Protein AF-A0A662WUA3-F1 (afdb_monomer_lite)

Secondary structure (DSSP, 8-state):
-HHHHHHTTHHHHHHHHHHHHHHHHHHHHHHHHHHSPSSHHHHHHHHHHHHHHHHHHHHHHHHTS-TTT--HHHHHHHHHHHHHHHHHHHHHHHS-TT------

Foldseek 3Di:
DPPVVCVVCVLLVLLVVLLVVLVVVLVVLVVVLVPDDDDPLSVLLVVLSVQLVVLSVVLVVLSPDDPVPHDSVVNNVSSVVSVVSVVVNVVCVVVPVDDPPPDD

Structure (mmCIF, N/CA/C/O backbone):
data_AF-A0A662WUA3-F1
#
_entry.id   AF-A0A662WUA3-F1
#
loop_
_atom_site.group_PDB
_atom_site.id
_atom_site.type_symbol
_atom_site.label_atom_id
_atom_site.label_alt_id
_atom_site.label_comp_id
_atom_site.label_asym_id
_atom_site.label_entity_id
_atom_site.label_seq_id
_atom_site.pdbx_PDB_ins_code
_atom_site.Cartn_x
_atom_site.Cartn_y
_atom_site.Cartn_z
_atom_site.occupancy
_atom_site.B_iso_or_equiv
_atom_site.auth_seq_id
_atom_site.auth_comp_id
_atom_site.auth_asym_id
_atom_site.auth_atom_id
_atom_site.pdbx_PDB_model_num
ATOM 1 N N . HIS A 1 1 ? 20.377 -15.242 -25.395 1.00 46.25 1 HIS A N 1
ATOM 2 C CA . HIS A 1 1 ? 19.816 -13.898 -25.131 1.00 46.25 1 HIS A CA 1
ATOM 3 C C . HIS A 1 1 ? 18.502 -13.891 -24.327 1.00 46.25 1 HIS A C 1
ATOM 5 O O . HIS A 1 1 ? 17.973 -12.812 -24.117 1.00 46.25 1 HIS A O 1
ATOM 11 N N . GLY A 1 2 ? 17.987 -15.027 -23.822 1.00 55.00 2 GLY A N 1
ATOM 12 C CA . GLY A 1 2 ? 16.720 -15.053 -23.061 1.00 55.00 2 GLY A CA 1
ATOM 13 C C . GLY A 1 2 ? 16.825 -14.714 -21.565 1.00 55.00 2 GLY A C 1
ATOM 14 O O . GLY A 1 2 ? 15.891 -14.149 -21.014 1.00 55.00 2 GLY A O 1
ATOM 15 N N . GLU A 1 3 ? 17.956 -15.002 -20.911 1.00 52.69 3 GLU A N 1
ATOM 16 C CA . GLU A 1 3 ? 18.082 -14.838 -19.448 1.00 52.69 3 GLU A CA 1
ATOM 17 C C . GLU A 1 3 ? 18.194 -13.376 -18.987 1.00 52.69 3 GLU A C 1
ATOM 19 O O . GLU A 1 3 ? 17.603 -13.017 -17.973 1.00 52.69 3 GLU A O 1
ATOM 24 N N . SER A 1 4 ? 18.875 -12.511 -19.752 1.00 56.91 4 SER A N 1
ATOM 25 C CA . SER A 1 4 ? 18.990 -11.078 -19.417 1.00 56.91 4 SER A CA 1
ATOM 26 C C . SER A 1 4 ? 17.617 -10.402 -19.413 1.00 56.91 4 SER A C 1
ATOM 28 O O . SER A 1 4 ? 17.241 -9.775 -18.431 1.00 56.91 4 SER A O 1
ATOM 30 N N . SER A 1 5 ? 16.812 -10.640 -20.456 1.00 62.56 5 SER A N 1
ATOM 31 C CA . SER A 1 5 ? 15.501 -10.002 -20.624 1.00 62.56 5 SER A CA 1
ATOM 32 C C . SER A 1 5 ? 14.477 -10.400 -19.557 1.00 62.56 5 SER A C 1
ATOM 34 O O . SER A 1 5 ? 13.551 -9.633 -19.310 1.00 62.56 5 SER A O 1
ATOM 36 N N . TRP A 1 6 ? 14.603 -11.588 -18.955 1.00 60.56 6 TRP A N 1
ATOM 37 C CA . TRP A 1 6 ? 13.696 -12.041 -17.896 1.00 60.56 6 TRP A CA 1
ATOM 38 C C . TRP A 1 6 ? 14.038 -11.396 -16.545 1.00 60.56 6 TRP A C 1
ATOM 40 O O . TRP A 1 6 ? 13.146 -10.910 -15.849 1.00 60.56 6 TRP A O 1
ATOM 50 N N . ILE A 1 7 ? 15.333 -11.300 -16.214 1.00 62.25 7 ILE A N 1
ATOM 51 C CA . ILE A 1 7 ? 15.815 -10.572 -15.025 1.00 62.25 7 ILE A CA 1
ATOM 52 C C . ILE A 1 7 ? 15.476 -9.076 -15.135 1.00 62.25 7 ILE A C 1
ATOM 54 O O . ILE A 1 7 ? 15.128 -8.436 -14.136 1.00 62.25 7 ILE A O 1
ATOM 58 N N . ASP A 1 8 ? 15.508 -8.535 -16.356 1.00 71.12 8 ASP A N 1
ATOM 59 C CA . ASP A 1 8 ? 15.207 -7.132 -16.633 1.00 71.12 8 ASP A CA 1
ATOM 60 C C . ASP A 1 8 ? 13.745 -6.757 -16.356 1.00 71.12 8 ASP A C 1
ATOM 62 O O . ASP A 1 8 ? 13.491 -5.587 -16.112 1.00 71.12 8 ASP A O 1
ATOM 66 N N . VAL A 1 9 ? 12.794 -7.702 -16.303 1.00 81.44 9 VAL A N 1
ATOM 67 C CA . VAL A 1 9 ? 11.363 -7.410 -16.043 1.00 81.44 9 VAL A CA 1
ATOM 68 C C . VAL A 1 9 ? 10.828 -7.985 -14.733 1.00 81.44 9 VAL A C 1
ATOM 70 O O . VAL A 1 9 ? 9.710 -7.666 -14.336 1.00 81.44 9 VAL A O 1
ATOM 73 N N . GLN A 1 10 ? 11.612 -8.791 -14.012 1.00 88.75 10 GLN A N 1
ATOM 74 C CA . GLN A 1 10 ? 11.170 -9.430 -12.766 1.00 88.75 10 GLN A CA 1
ATOM 75 C C . GLN A 1 10 ? 10.665 -8.418 -11.722 1.00 88.75 10 GLN A C 1
ATOM 77 O O . GLN A 1 10 ? 9.715 -8.699 -10.993 1.00 88.75 10 GLN A O 1
ATOM 82 N N . PHE A 1 11 ? 11.253 -7.219 -11.684 1.00 91.56 11 PHE A N 1
ATOM 83 C CA . PHE A 1 11 ? 10.840 -6.161 -10.763 1.00 91.56 11 PHE A CA 1
ATOM 84 C C . PHE A 1 11 ? 9.390 -5.698 -10.993 1.00 91.56 11 PHE A C 1
ATOM 86 O O . PHE A 1 11 ? 8.717 -5.330 -10.033 1.00 91.56 11 PHE A O 1
ATOM 93 N N . LEU A 1 12 ? 8.893 -5.758 -12.236 1.00 94.62 12 LEU A N 1
ATOM 94 C CA . LEU A 1 12 ? 7.501 -5.439 -12.562 1.00 94.62 12 LEU A CA 1
ATOM 95 C C . LEU A 1 12 ? 6.545 -6.507 -12.054 1.00 94.62 12 LEU A C 1
ATOM 97 O O . LEU A 1 12 ? 5.466 -6.174 -11.569 1.00 94.62 12 LEU A O 1
ATOM 101 N N . ASN A 1 13 ? 6.946 -7.778 -12.115 1.00 94.88 13 ASN A N 1
ATOM 102 C CA . ASN A 1 13 ? 6.152 -8.853 -11.534 1.00 94.88 13 ASN A CA 1
ATOM 103 C C . ASN A 1 13 ? 6.027 -8.671 -10.014 1.00 94.88 13 ASN A C 1
ATOM 105 O O . ASN A 1 13 ? 4.920 -8.695 -9.490 1.00 94.88 13 ASN A O 1
ATOM 109 N N . THR A 1 14 ? 7.133 -8.380 -9.321 1.00 96.56 14 THR A N 1
ATOM 110 C CA . THR A 1 14 ? 7.107 -8.109 -7.873 1.00 96.56 14 THR A CA 1
ATOM 111 C C . THR A 1 14 ? 6.258 -6.883 -7.526 1.00 96.56 14 THR A C 1
ATOM 113 O O . THR A 1 14 ? 5.469 -6.934 -6.585 1.00 96.56 14 THR A O 1
ATOM 116 N N . ALA A 1 15 ? 6.367 -5.793 -8.293 1.00 97.50 15 ALA A N 1
ATOM 117 C CA . ALA A 1 15 ? 5.518 -4.616 -8.103 1.00 97.50 15 ALA A CA 1
ATOM 118 C C . ALA A 1 15 ? 4.029 -4.951 -8.302 1.00 97.50 15 ALA A C 1
ATOM 120 O O . ALA A 1 15 ? 3.186 -4.539 -7.508 1.00 97.50 15 ALA A O 1
ATOM 121 N N . THR A 1 16 ? 3.709 -5.753 -9.321 1.00 97.56 16 THR A N 1
ATOM 122 C CA . THR A 1 16 ? 2.338 -6.189 -9.621 1.00 97.56 16 THR A CA 1
ATOM 123 C C . THR A 1 16 ? 1.763 -7.058 -8.504 1.00 97.56 16 THR A C 1
ATOM 125 O O . THR A 1 16 ? 0.641 -6.824 -8.060 1.00 97.56 16 THR A O 1
ATOM 128 N N . GLU A 1 17 ? 2.527 -8.031 -8.006 1.00 98.31 17 GLU A N 1
ATOM 129 C CA . GLU A 1 17 ? 2.135 -8.874 -6.870 1.00 98.31 17 GLU A CA 1
ATOM 130 C C . GLU A 1 17 ? 1.875 -8.028 -5.617 1.00 98.31 17 GLU A C 1
ATOM 132 O O . GLU A 1 17 ? 0.840 -8.184 -4.966 1.00 98.31 17 GLU A O 1
ATOM 137 N N . GLN A 1 18 ? 2.759 -7.068 -5.329 1.00 98.56 18 GLN A N 1
ATOM 138 C CA . GLN A 1 18 ? 2.583 -6.143 -4.213 1.00 98.56 18 GLN A CA 1
ATOM 139 C C . GLN A 1 18 ? 1.299 -5.316 -4.356 1.00 98.56 18 GLN A C 1
ATOM 141 O O . GLN A 1 18 ? 0.541 -5.189 -3.393 1.00 98.56 18 GLN A O 1
ATOM 146 N N . LEU A 1 19 ? 1.024 -4.780 -5.550 1.00 98.69 19 LEU A N 1
ATOM 147 C CA . LEU A 1 19 ? -0.204 -4.037 -5.829 1.00 98.69 19 LEU A CA 1
ATOM 148 C C . LEU A 1 19 ? -1.446 -4.911 -5.626 1.00 98.69 19 LEU A C 1
ATOM 150 O O . LEU A 1 19 ? -2.392 -4.465 -4.980 1.00 98.69 19 LEU A O 1
ATOM 154 N N . ILE A 1 20 ? -1.447 -6.156 -6.111 1.00 98.62 20 ILE A N 1
ATOM 155 C CA . ILE A 1 20 ? -2.570 -7.091 -5.934 1.00 98.62 20 ILE A CA 1
ATOM 156 C C . ILE A 1 20 ? -2.883 -7.298 -4.449 1.00 98.62 20 ILE A C 1
ATOM 158 O O . ILE A 1 20 ? -4.049 -7.202 -4.050 1.00 98.62 20 ILE A O 1
ATOM 162 N N . GLU A 1 21 ? -1.865 -7.536 -3.621 1.00 98.50 21 GLU A N 1
ATOM 163 C CA . GLU A 1 21 ? -2.061 -7.707 -2.180 1.00 98.50 21 GLU A CA 1
ATOM 164 C C . GLU A 1 21 ? -2.566 -6.418 -1.516 1.00 98.50 21 GLU A C 1
ATOM 166 O O . GLU A 1 21 ? -3.532 -6.460 -0.749 1.00 98.50 21 GLU A O 1
ATOM 171 N N . CYS A 1 22 ? -2.017 -5.252 -1.878 1.00 98.56 22 CYS A N 1
ATOM 172 C CA . CYS A 1 22 ? -2.519 -3.964 -1.392 1.00 98.56 22 CYS A CA 1
ATOM 173 C C . CYS A 1 22 ? -3.992 -3.746 -1.747 1.00 98.56 22 CYS A C 1
ATOM 175 O O . CYS A 1 22 ? -4.775 -3.370 -0.879 1.00 98.56 22 CYS A O 1
ATOM 177 N N . ARG A 1 23 ? -4.406 -4.020 -2.992 1.00 98.56 23 ARG A N 1
ATOM 178 C CA . ARG A 1 23 ? -5.807 -3.877 -3.428 1.00 98.56 23 ARG A CA 1
ATOM 179 C C . ARG A 1 23 ? -6.733 -4.835 -2.690 1.00 98.56 23 ARG A C 1
ATOM 181 O O . ARG A 1 23 ? -7.839 -4.447 -2.311 1.00 98.56 23 ARG A O 1
ATOM 188 N N . ARG A 1 24 ? -6.290 -6.075 -2.461 1.00 98.44 24 ARG A N 1
ATOM 189 C CA . ARG A 1 24 ? -7.051 -7.062 -1.689 1.00 98.44 24 ARG A CA 1
ATOM 190 C C . ARG A 1 24 ? -7.279 -6.568 -0.264 1.00 98.44 24 ARG A C 1
ATOM 192 O O . ARG A 1 24 ? -8.418 -6.599 0.193 1.00 98.44 24 ARG A O 1
ATOM 199 N N . VAL A 1 25 ? -6.236 -6.090 0.410 1.00 97.88 25 VAL A N 1
ATOM 200 C CA . VAL A 1 25 ? -6.350 -5.564 1.777 1.00 97.88 25 VAL A CA 1
ATOM 201 C C . VAL A 1 25 ? -7.195 -4.293 1.813 1.00 97.88 25 VAL A C 1
ATOM 203 O O . VAL A 1 25 ? -8.138 -4.244 2.597 1.00 97.88 25 VAL A O 1
ATOM 206 N N . LEU A 1 26 ? -6.966 -3.331 0.911 1.00 98.44 26 LEU A N 1
ATOM 207 C CA . LEU A 1 26 ? -7.752 -2.091 0.829 1.00 98.44 26 LEU A CA 1
ATOM 208 C C . LEU A 1 26 ? -9.258 -2.361 0.677 1.00 98.44 26 LEU A C 1
ATOM 210 O O . LEU A 1 26 ? -10.087 -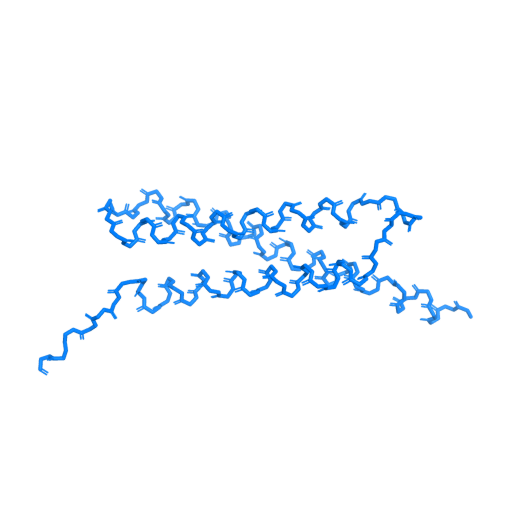1.714 1.314 1.00 98.44 26 LEU A O 1
ATOM 214 N N . LYS A 1 27 ? -9.641 -3.372 -0.112 1.00 98.19 27 LYS A N 1
ATOM 215 C CA . LYS A 1 27 ? -11.049 -3.779 -0.236 1.00 98.19 27 LYS A CA 1
ATOM 216 C C . LYS A 1 27 ? -11.663 -4.141 1.121 1.00 98.19 27 LYS A C 1
ATOM 218 O O . LYS A 1 27 ? -12.798 -3.757 1.401 1.00 98.19 27 LYS A O 1
ATOM 223 N N . TYR A 1 28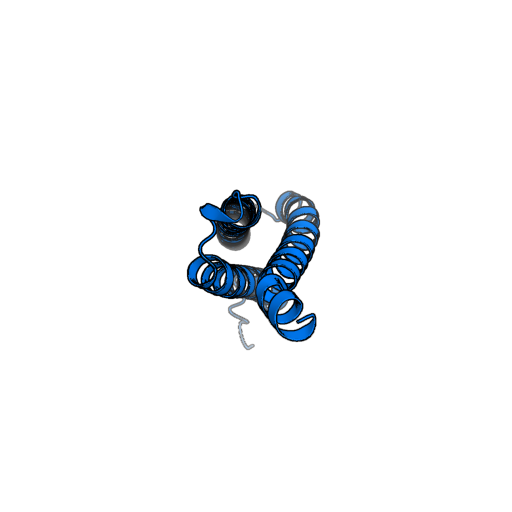 ? -10.936 -4.885 1.953 1.00 97.12 28 TYR A N 1
ATOM 224 C CA . TYR A 1 28 ? -11.411 -5.269 3.282 1.00 97.12 28 TYR A CA 1
ATOM 225 C C . TYR A 1 28 ? -11.312 -4.121 4.289 1.00 97.12 28 TYR A C 1
ATOM 227 O O . TYR A 1 28 ? -12.155 -4.037 5.183 1.00 97.12 28 TYR A O 1
ATOM 235 N N . THR A 1 29 ? -10.358 -3.199 4.125 1.00 97.06 29 THR A N 1
ATOM 236 C CA . THR A 1 29 ? -10.195 -2.066 5.045 1.00 97.06 29 THR A CA 1
ATOM 237 C C . THR A 1 29 ? -11.372 -1.102 4.974 1.00 97.06 29 THR A C 1
ATOM 239 O O . THR A 1 29 ? -11.783 -0.599 6.012 1.00 97.06 29 THR A O 1
ATOM 242 N N . TYR A 1 30 ? -12.005 -0.906 3.810 1.00 97.38 30 TYR A N 1
ATOM 243 C CA . TYR A 1 30 ? -13.237 -0.106 3.740 1.00 97.38 30 TYR A CA 1
ATOM 244 C C . TYR A 1 30 ? -14.388 -0.713 4.551 1.00 97.38 30 TYR A C 1
ATOM 246 O O . TYR A 1 30 ? -15.082 0.006 5.268 1.00 97.38 30 TYR A O 1
ATOM 254 N N . ALA A 1 31 ? -14.583 -2.034 4.475 1.00 97.06 31 ALA A N 1
ATOM 255 C CA . ALA A 1 31 ? -15.610 -2.705 5.268 1.00 97.06 31 ALA A CA 1
ATOM 256 C C . ALA A 1 31 ? -15.286 -2.634 6.768 1.00 97.06 31 ALA A C 1
ATOM 258 O O . ALA A 1 31 ? -16.160 -2.317 7.570 1.00 97.06 31 ALA A O 1
ATOM 259 N N . PHE A 1 32 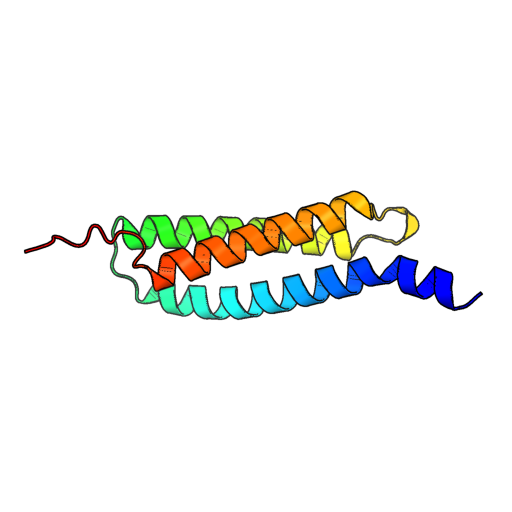? -14.028 -2.875 7.143 1.00 94.88 32 PHE A N 1
ATOM 260 C CA . PHE A 1 32 ? -13.573 -2.782 8.530 1.00 94.88 32 PHE A CA 1
ATOM 261 C C . PHE A 1 32 ? -13.742 -1.362 9.097 1.00 94.88 32 PHE A C 1
ATOM 263 O O . PHE A 1 32 ? -14.393 -1.179 10.124 1.00 94.88 32 PHE A O 1
ATOM 270 N N . GLY A 1 33 ? -13.249 -0.343 8.388 1.00 95.94 33 GLY A N 1
ATOM 271 C CA . GLY A 1 33 ? -13.336 1.062 8.790 1.00 95.94 33 GLY A CA 1
ATOM 272 C C . GLY A 1 33 ? -14.766 1.595 8.893 1.00 95.94 33 GLY A C 1
ATOM 273 O O . GLY A 1 33 ? -15.054 2.428 9.756 1.00 95.94 33 GLY A O 1
ATOM 274 N N . TYR A 1 34 ? -15.691 1.082 8.075 1.00 96.06 34 TYR A N 1
ATOM 275 C CA . TYR A 1 34 ? -17.113 1.416 8.182 1.00 96.06 34 TYR A CA 1
ATOM 276 C C . TYR A 1 34 ? -17.688 1.031 9.553 1.00 96.06 34 TYR A C 1
ATOM 278 O O . TYR A 1 34 ? -18.392 1.835 10.166 1.00 96.06 34 TYR A O 1
ATOM 286 N N . TYR A 1 35 ? -17.353 -0.162 10.054 1.00 95.62 35 TYR A N 1
ATOM 287 C CA . TYR A 1 35 ? -17.852 -0.668 11.336 1.00 95.62 35 TYR A CA 1
ATOM 288 C C . TYR A 1 35 ? -17.021 -0.233 12.552 1.00 95.62 35 TYR A C 1
ATOM 290 O O . TYR A 1 35 ? -17.480 -0.418 13.680 1.00 95.62 35 TYR A O 1
ATOM 298 N N . LEU A 1 36 ? -15.844 0.375 12.360 1.00 94.12 36 LEU A N 1
ATOM 299 C CA . LEU A 1 36 ? -15.081 0.956 13.465 1.00 94.12 36 LEU A CA 1
ATOM 300 C C . LEU A 1 36 ? -15.856 2.119 14.117 1.00 94.12 36 LEU A C 1
ATOM 302 O O . LEU A 1 36 ? -16.256 3.062 13.412 1.00 94.12 36 LEU A O 1
ATOM 306 N N . PRO A 1 37 ? -16.027 2.108 15.455 1.00 94.31 37 PRO A N 1
ATOM 307 C CA . PRO A 1 37 ? -16.574 3.241 16.190 1.00 94.31 37 PRO A CA 1
ATOM 308 C C . PRO A 1 37 ? -15.713 4.500 16.005 1.00 94.31 37 PRO A C 1
ATOM 310 O O . PRO A 1 37 ? -14.488 4.397 15.927 1.00 94.31 37 PRO A O 1
ATOM 313 N N . PRO A 1 38 ? -16.309 5.705 15.969 1.00 94.69 38 PRO A N 1
ATOM 314 C CA . PRO A 1 38 ? -15.541 6.946 15.951 1.00 94.69 38 PRO A CA 1
ATOM 315 C C . PRO A 1 38 ? -14.595 7.036 17.155 1.00 94.69 38 PRO A C 1
ATOM 317 O O . PRO A 1 38 ? -14.998 6.781 18.290 1.00 94.69 38 PRO A O 1
ATOM 320 N N . GLY A 1 39 ? -13.344 7.432 16.924 1.00 92.44 39 GLY A N 1
ATOM 321 C CA . GLY A 1 39 ? -12.347 7.532 17.985 1.00 92.44 39 GLY A CA 1
ATOM 322 C C . GLY A 1 39 ? -10.917 7.553 17.459 1.00 92.44 39 GLY A C 1
ATOM 323 O O . GLY A 1 39 ? -10.678 7.529 16.254 1.00 92.44 39 GLY A O 1
ATOM 324 N N . LYS A 1 40 ? -9.949 7.587 18.381 1.00 91.44 40 LYS A N 1
ATOM 325 C CA . LYS A 1 40 ? -8.512 7.619 18.050 1.00 91.44 40 LYS A CA 1
ATOM 326 C C . LYS A 1 40 ? -8.077 6.419 17.208 1.00 91.44 40 LYS A C 1
ATOM 328 O O . LYS A 1 40 ? -7.274 6.582 16.300 1.00 91.44 40 LYS A O 1
ATOM 333 N N . GLU A 1 41 ? -8.643 5.253 17.499 1.00 90.94 41 GLU A N 1
ATOM 334 C CA . GLU A 1 41 ? -8.422 4.014 16.758 1.00 90.94 41 GLU A CA 1
ATOM 335 C C . GLU A 1 41 ? -8.854 4.142 15.294 1.00 90.94 41 GLU A C 1
ATOM 337 O O . GLU A 1 41 ? -8.041 3.929 14.399 1.00 90.94 41 GLU A O 1
ATOM 342 N N . LYS A 1 42 ? -10.089 4.596 15.045 1.00 94.38 42 LYS A N 1
ATOM 343 C CA . LYS A 1 42 ? -10.584 4.842 13.687 1.00 94.38 42 LYS A CA 1
ATOM 344 C C . LYS A 1 42 ? -9.746 5.876 12.941 1.00 94.38 42 LYS A C 1
ATOM 346 O O . LYS A 1 42 ? -9.384 5.639 11.797 1.00 94.38 42 LYS A O 1
ATOM 351 N N . ASN A 1 43 ? -9.374 6.974 13.596 1.00 95.19 43 ASN A N 1
ATOM 352 C CA . ASN A 1 43 ? -8.551 8.009 12.968 1.00 95.19 43 ASN A CA 1
ATOM 353 C C . ASN A 1 43 ? -7.168 7.473 12.563 1.00 95.19 43 ASN A C 1
ATOM 355 O O . ASN A 1 43 ? -6.673 7.790 11.484 1.00 95.19 43 ASN A O 1
ATOM 359 N N . LEU A 1 44 ? -6.534 6.664 13.421 1.00 94.81 44 LEU A N 1
ATOM 360 C CA . LEU A 1 44 ? -5.249 6.042 13.102 1.00 94.81 44 LEU A CA 1
ATOM 361 C C . LEU A 1 44 ? -5.396 5.009 11.979 1.00 94.81 44 LEU A C 1
ATOM 363 O O . LEU A 1 44 ? -4.567 4.976 11.073 1.00 94.81 44 LEU A O 1
ATOM 367 N N . PHE A 1 45 ? -6.457 4.203 12.015 1.00 96.44 45 PHE A N 1
ATOM 368 C CA . PHE A 1 45 ? -6.774 3.256 10.953 1.00 96.44 45 PHE A CA 1
ATOM 369 C C . PHE A 1 45 ? -6.936 3.946 9.596 1.00 96.44 45 PHE A C 1
ATOM 371 O O . PHE A 1 45 ? -6.275 3.561 8.636 1.00 96.44 45 PHE A O 1
ATOM 378 N N . GLU A 1 46 ? -7.774 4.983 9.521 1.00 97.44 46 GLU A N 1
ATOM 379 C CA . GLU A 1 46 ? -8.033 5.735 8.288 1.00 97.44 46 GLU A CA 1
ATOM 380 C C . GLU A 1 46 ? -6.754 6.405 7.771 1.00 97.44 46 GLU A C 1
ATOM 382 O O . GLU A 1 46 ? -6.479 6.363 6.575 1.00 97.44 46 GLU A O 1
ATOM 387 N N . TYR A 1 47 ? -5.907 6.924 8.666 1.00 97.06 47 TYR A N 1
ATOM 388 C CA . TYR A 1 47 ? -4.593 7.456 8.300 1.00 97.06 47 TYR A CA 1
ATOM 389 C C . TYR A 1 47 ? -3.669 6.386 7.693 1.00 97.06 47 TYR A C 1
ATOM 391 O O . TYR A 1 47 ? -3.004 6.625 6.682 1.00 97.06 47 TYR A O 1
ATOM 399 N N . LEU A 1 48 ? -3.599 5.193 8.289 1.00 97.19 48 LEU A N 1
ATOM 400 C CA . LEU A 1 48 ? -2.794 4.089 7.754 1.00 97.19 48 LEU A CA 1
ATOM 401 C C . LEU A 1 48 ? -3.352 3.590 6.411 1.00 97.19 48 LEU A C 1
ATOM 403 O O . LEU A 1 48 ? -2.576 3.343 5.486 1.00 97.19 48 LEU A O 1
ATOM 407 N N . GLN A 1 49 ? -4.679 3.500 6.285 1.00 98.31 49 GLN A N 1
ATOM 408 C CA . GLN A 1 49 ? -5.368 3.141 5.047 1.00 98.31 49 GLN A CA 1
ATOM 409 C C . GLN A 1 49 ? -5.054 4.143 3.928 1.00 98.31 49 GLN A C 1
ATOM 411 O O . GLN A 1 49 ? -4.655 3.732 2.840 1.00 98.31 49 GLN A O 1
ATOM 416 N N . GLU A 1 50 ? -5.172 5.444 4.200 1.00 98.31 50 GLU A N 1
ATOM 417 C CA . GLU A 1 50 ? -4.905 6.509 3.229 1.00 98.31 50 GLU A CA 1
ATOM 418 C C . GLU A 1 50 ? -3.443 6.491 2.754 1.00 98.31 50 GLU A C 1
ATOM 420 O O . GLU A 1 50 ? -3.164 6.667 1.566 1.00 98.31 50 GLU A O 1
ATOM 425 N N . ASN A 1 51 ? -2.492 6.236 3.659 1.00 98.06 51 ASN A N 1
ATOM 426 C CA . ASN A 1 51 ? -1.078 6.118 3.296 1.00 98.06 51 ASN A CA 1
ATOM 427 C C . ASN A 1 51 ? -0.808 4.923 2.375 1.00 98.06 51 ASN A C 1
ATOM 429 O O . ASN A 1 51 ? -0.049 5.058 1.408 1.00 98.06 51 ASN A O 1
ATOM 433 N N . LEU A 1 52 ? -1.427 3.772 2.658 1.00 98.38 52 LEU A N 1
ATOM 434 C CA . LEU A 1 52 ? -1.342 2.596 1.797 1.00 98.38 52 LEU A CA 1
ATOM 435 C C . LEU A 1 52 ? -1.948 2.880 0.418 1.00 98.38 52 LEU A C 1
ATOM 437 O O . LEU A 1 52 ? -1.322 2.567 -0.593 1.00 98.38 52 LEU A O 1
ATOM 441 N N . GLU A 1 53 ? -3.126 3.503 0.371 1.00 98.56 53 GLU A N 1
ATOM 442 C CA . GLU A 1 53 ? -3.826 3.837 -0.872 1.00 98.56 53 GLU A CA 1
ATOM 443 C C . GLU A 1 53 ? -2.987 4.770 -1.752 1.00 98.56 53 GLU A C 1
ATOM 445 O O . GLU A 1 53 ? -2.697 4.434 -2.899 1.00 98.56 53 GLU A O 1
ATOM 45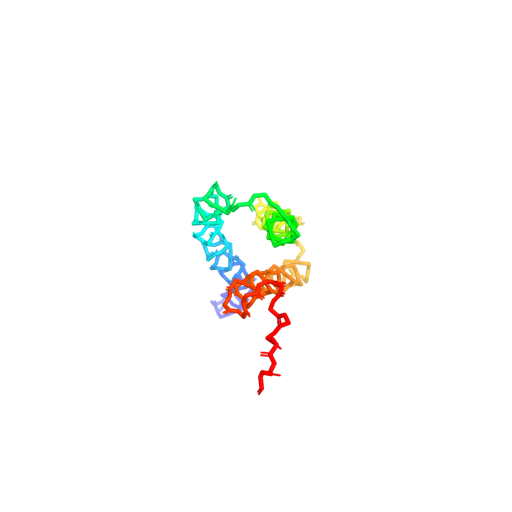0 N N . LYS A 1 54 ? -2.485 5.881 -1.197 1.00 98.38 54 LYS A N 1
ATOM 451 C CA . LYS A 1 54 ? -1.637 6.833 -1.934 1.00 98.38 54 LYS A CA 1
ATOM 452 C C . LYS A 1 54 ? -0.376 6.187 -2.505 1.00 98.38 54 LYS A C 1
ATOM 454 O O . LYS A 1 54 ? -0.001 6.479 -3.640 1.00 98.38 54 LYS A O 1
ATOM 459 N N . ASN A 1 55 ? 0.285 5.318 -1.739 1.00 98.06 55 ASN A N 1
ATOM 460 C CA . ASN A 1 55 ? 1.491 4.639 -2.216 1.00 98.06 55 ASN A CA 1
ATOM 461 C C . ASN A 1 55 ? 1.176 3.583 -3.278 1.00 98.06 55 ASN A C 1
ATOM 463 O O . ASN A 1 55 ? 1.900 3.499 -4.268 1.00 98.06 55 ASN A O 1
ATOM 467 N N . ALA A 1 56 ? 0.079 2.835 -3.126 1.00 98.38 56 ALA A N 1
ATOM 468 C CA . ALA A 1 56 ? -0.369 1.879 -4.133 1.00 98.38 56 ALA A CA 1
ATOM 469 C C . ALA A 1 56 ? -0.760 2.573 -5.454 1.00 98.38 56 ALA A C 1
ATOM 471 O O . ALA A 1 56 ? -0.395 2.088 -6.525 1.00 98.38 56 ALA A O 1
ATOM 472 N N . GLU A 1 57 ? -1.431 3.731 -5.408 1.00 98.50 57 GLU A N 1
ATOM 473 C CA . GLU A 1 57 ? -1.706 4.532 -6.613 1.00 98.50 57 GLU A CA 1
ATOM 474 C C . GLU A 1 57 ? -0.422 5.036 -7.272 1.00 98.50 57 GLU A C 1
ATOM 476 O O . GLU A 1 57 ? -0.260 4.937 -8.488 1.00 98.50 57 GLU A O 1
ATOM 481 N N . HIS A 1 58 ? 0.529 5.532 -6.478 1.00 98.19 58 HIS A N 1
ATOM 482 C CA . HIS A 1 58 ? 1.796 6.007 -7.020 1.00 98.19 58 HIS A CA 1
ATOM 483 C C . HIS A 1 58 ? 2.595 4.876 -7.685 1.00 98.19 58 HIS A C 1
ATOM 485 O O . HIS A 1 58 ? 3.076 5.033 -8.806 1.00 98.19 58 HIS A O 1
ATOM 491 N N . LEU A 1 59 ? 2.679 3.709 -7.039 1.00 98.25 59 LEU A N 1
ATOM 492 C CA . LEU A 1 59 ? 3.335 2.531 -7.602 1.00 98.25 59 LEU A CA 1
ATOM 493 C C . LEU A 1 59 ? 2.624 2.019 -8.865 1.00 98.25 59 LEU A C 1
ATOM 495 O O . LEU A 1 59 ? 3.302 1.588 -9.798 1.00 98.25 59 LEU A O 1
ATOM 499 N N . THR A 1 60 ? 1.291 2.105 -8.926 1.00 98.06 60 THR A N 1
ATOM 500 C CA . THR A 1 60 ? 0.516 1.808 -10.145 1.00 98.06 60 THR A CA 1
ATOM 501 C C . THR A 1 60 ? 0.959 2.731 -11.280 1.00 98.06 60 THR A C 1
ATOM 503 O O . THR A 1 60 ? 1.385 2.252 -12.328 1.00 98.06 60 THR A O 1
ATOM 506 N N . GLY A 1 61 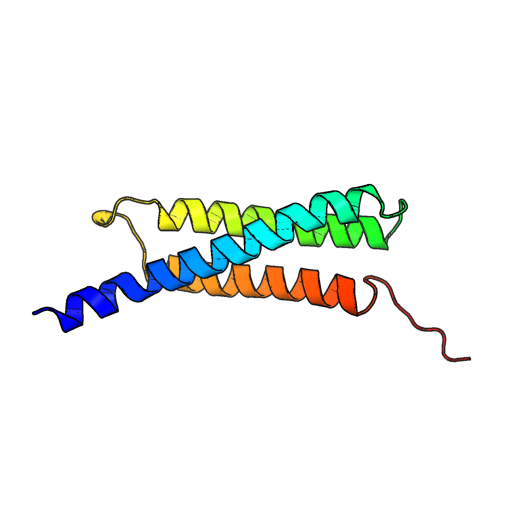? 0.980 4.046 -11.036 1.00 97.50 61 GLY A N 1
ATOM 507 C CA . GLY A 1 61 ? 1.400 5.033 -12.030 1.00 97.50 61 GLY A CA 1
ATOM 508 C C . GLY A 1 61 ? 2.823 4.815 -12.549 1.00 97.50 61 GLY A C 1
ATOM 509 O O . GLY A 1 61 ? 3.048 4.917 -13.752 1.00 97.50 61 GLY A O 1
ATOM 510 N N . LEU A 1 62 ? 3.771 4.464 -11.672 1.00 96.44 62 LEU A N 1
ATOM 511 C CA . LEU A 1 62 ? 5.145 4.131 -12.066 1.00 96.44 62 LEU A CA 1
ATOM 512 C C . LEU A 1 62 ? 5.219 2.842 -12.904 1.00 96.44 62 LEU A C 1
ATOM 514 O O . LEU A 1 62 ? 5.975 2.775 -13.872 1.00 96.44 62 LEU A O 1
ATOM 518 N N . SER A 1 63 ? 4.441 1.821 -12.536 1.00 93.56 63 SER A N 1
ATOM 519 C CA . SER A 1 63 ? 4.485 0.493 -13.169 1.00 93.56 63 SER A CA 1
ATOM 520 C C . SER A 1 63 ? 3.775 0.449 -14.526 1.00 93.56 63 SER A C 1
ATOM 522 O O . SER A 1 63 ? 4.092 -0.403 -15.352 1.00 93.56 63 SER A O 1
ATOM 524 N N . GLU A 1 64 ? 2.845 1.373 -14.775 1.00 94.69 64 GLU A N 1
ATOM 525 C CA . GLU A 1 64 ? 2.113 1.508 -16.042 1.00 94.69 64 GLU A CA 1
ATOM 526 C C . GLU A 1 64 ? 2.782 2.475 -17.036 1.00 94.69 64 GLU A C 1
ATOM 528 O O . GLU A 1 64 ? 2.289 2.668 -18.151 1.00 94.69 64 GLU A O 1
ATOM 533 N N . MET A 1 65 ? 3.915 3.091 -16.669 1.00 93.12 65 MET A N 1
ATOM 534 C CA . MET A 1 65 ? 4.648 3.959 -17.590 1.00 93.12 65 MET A CA 1
ATOM 535 C C . MET A 1 65 ? 5.171 3.173 -18.806 1.00 93.12 65 MET A C 1
ATOM 537 O O . MET A 1 65 ? 5.549 2.005 -18.682 1.00 93.12 65 MET A O 1
ATOM 541 N N . PRO A 1 66 ? 5.283 3.818 -19.983 1.00 91.94 66 PRO A N 1
ATOM 542 C CA . PRO A 1 66 ? 6.010 3.251 -21.115 1.00 91.94 66 PRO A CA 1
ATOM 543 C C . PRO A 1 66 ? 7.426 2.803 -20.720 1.00 91.94 66 PRO A C 1
ATOM 545 O O . PRO A 1 66 ? 8.100 3.489 -19.949 1.00 91.94 66 PRO A O 1
ATOM 548 N N . LEU A 1 67 ? 7.891 1.671 -21.263 1.00 86.31 67 LEU A N 1
ATOM 549 C CA . LEU A 1 67 ? 9.176 1.052 -20.891 1.00 86.31 67 LEU A CA 1
ATOM 550 C C . LEU A 1 67 ? 10.379 2.000 -21.042 1.00 86.31 67 LEU A C 1
ATOM 552 O O . LEU A 1 67 ? 11.318 1.922 -20.258 1.00 86.31 67 LEU A O 1
ATOM 556 N N . ASP A 1 68 ? 10.345 2.915 -22.013 1.00 88.31 68 ASP A N 1
ATOM 557 C CA . ASP A 1 68 ? 11.389 3.919 -22.262 1.00 88.31 68 ASP A CA 1
ATOM 558 C C . ASP A 1 68 ? 11.447 5.029 -21.198 1.00 88.31 68 ASP A C 1
ATOM 560 O O . ASP A 1 68 ? 12.445 5.740 -21.100 1.00 88.31 68 ASP A O 1
ATOM 564 N N . ARG A 1 69 ? 10.390 5.179 -20.395 1.00 89.88 69 ARG A N 1
ATOM 565 C CA . ARG A 1 69 ? 10.267 6.185 -19.324 1.00 89.88 69 ARG A CA 1
ATOM 566 C C . ARG A 1 69 ? 10.298 5.577 -17.931 1.00 89.88 69 ARG A C 1
ATOM 568 O O . ARG A 1 69 ? 10.256 6.300 -16.940 1.00 89.88 69 ARG A O 1
ATOM 575 N N . MET A 1 70 ? 10.334 4.255 -17.862 1.00 91.62 70 MET A N 1
ATOM 576 C CA . MET A 1 70 ? 10.232 3.517 -16.625 1.00 91.62 70 MET A CA 1
ATOM 577 C C . MET A 1 70 ? 11.541 3.593 -15.836 1.00 91.62 70 MET A C 1
ATOM 579 O O . MET A 1 70 ? 12.618 3.278 -16.343 1.00 91.62 70 MET A O 1
ATOM 583 N N . ASN A 1 71 ? 11.449 3.965 -14.561 1.00 93.44 71 ASN A N 1
ATOM 584 C CA . ASN A 1 71 ? 12.594 3.988 -13.660 1.00 93.44 71 ASN A CA 1
ATOM 585 C C . ASN A 1 71 ? 12.592 2.746 -12.759 1.00 93.44 71 ASN A C 1
ATOM 587 O O . ASN A 1 71 ? 11.896 2.684 -11.745 1.00 93.44 71 ASN A O 1
ATOM 591 N N . ARG A 1 72 ? 13.415 1.752 -13.117 1.00 92.75 72 ARG A N 1
ATOM 592 C CA . ARG A 1 72 ? 13.532 0.480 -12.382 1.00 92.75 72 ARG A CA 1
ATOM 593 C C . ARG A 1 72 ? 13.813 0.677 -10.891 1.00 92.75 72 ARG A C 1
ATOM 595 O O . ARG A 1 72 ? 13.196 0.021 -10.056 1.00 92.75 72 ARG A O 1
ATOM 602 N N . SER A 1 73 ? 14.754 1.555 -10.551 1.00 94.94 73 SER A N 1
ATOM 603 C CA . SER A 1 73 ? 15.155 1.784 -9.158 1.00 94.94 73 SER A CA 1
ATOM 604 C C . SER A 1 73 ? 14.024 2.399 -8.338 1.00 94.94 73 SER A C 1
ATOM 606 O O . SER A 1 73 ? 13.835 2.042 -7.177 1.00 94.94 73 SER A O 1
ATOM 608 N N . GLU A 1 74 ? 13.250 3.290 -8.952 1.00 96.00 74 GLU A N 1
ATOM 609 C CA . GLU A 1 74 ? 12.103 3.936 -8.319 1.00 96.00 74 GLU A CA 1
ATOM 610 C C . GLU A 1 74 ? 10.968 2.943 -8.062 1.00 96.00 74 GLU A C 1
ATOM 612 O O . GLU A 1 74 ? 10.461 2.882 -6.945 1.00 96.00 74 GLU A O 1
ATOM 617 N N . ILE A 1 75 ? 10.647 2.084 -9.035 1.00 96.69 75 ILE A N 1
ATOM 618 C CA . ILE A 1 75 ? 9.623 1.039 -8.875 1.00 96.69 75 ILE A CA 1
ATOM 619 C C . ILE A 1 75 ? 10.010 0.054 -7.772 1.00 96.69 75 ILE A C 1
ATOM 621 O O . ILE A 1 75 ? 9.180 -0.270 -6.923 1.00 96.69 75 ILE A O 1
ATOM 625 N N . ILE A 1 76 ? 11.272 -0.384 -7.719 1.00 96.62 76 ILE A N 1
ATOM 626 C CA . ILE A 1 76 ? 11.758 -1.267 -6.646 1.00 96.62 76 ILE A CA 1
ATOM 627 C C . ILE A 1 76 ? 11.631 -0.585 -5.279 1.00 96.62 76 ILE A C 1
ATOM 629 O O . ILE A 1 76 ? 11.164 -1.202 -4.318 1.00 96.62 76 ILE A O 1
ATOM 633 N N . ASN A 1 77 ? 12.018 0.690 -5.184 1.00 97.44 77 ASN A N 1
ATOM 634 C CA . ASN A 1 77 ? 11.906 1.451 -3.945 1.00 97.44 77 ASN A CA 1
ATOM 635 C C . ASN A 1 77 ? 10.443 1.581 -3.495 1.00 97.44 77 ASN A C 1
ATOM 637 O O . ASN A 1 77 ? 10.119 1.229 -2.361 1.00 97.44 77 ASN A O 1
ATOM 641 N N . TYR A 1 78 ? 9.552 2.017 -4.387 1.00 98.06 78 TYR A N 1
ATOM 642 C CA . TYR A 1 78 ? 8.134 2.186 -4.071 1.00 98.06 78 TYR A CA 1
ATOM 643 C C . TYR A 1 78 ? 7.421 0.866 -3.796 1.00 98.06 78 TYR A C 1
ATOM 645 O O . TYR A 1 78 ? 6.529 0.841 -2.953 1.00 98.06 78 TYR A O 1
ATOM 653 N N . THR A 1 79 ? 7.851 -0.241 -4.401 1.00 98.44 79 THR A N 1
ATOM 654 C CA . THR A 1 79 ? 7.367 -1.582 -4.040 1.00 98.44 79 THR A CA 1
ATOM 655 C C . THR A 1 79 ? 7.646 -1.876 -2.562 1.00 98.44 79 THR A C 1
ATOM 657 O O . THR A 1 79 ? 6.722 -2.183 -1.812 1.00 98.44 79 THR A O 1
ATOM 6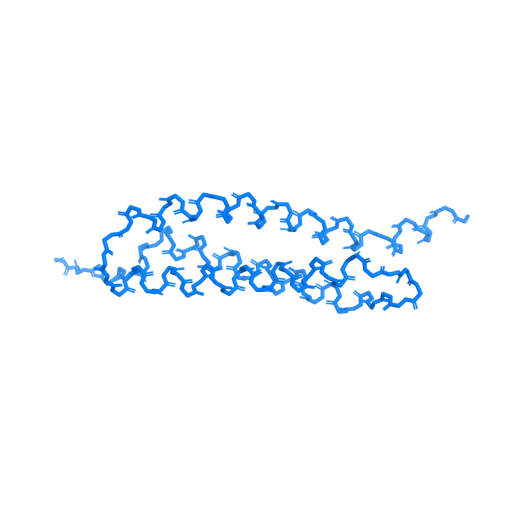60 N N . ARG A 1 80 ? 8.888 -1.673 -2.099 1.00 98.25 80 ARG A N 1
ATOM 661 C CA . ARG A 1 80 ? 9.282 -1.859 -0.686 1.00 98.25 80 ARG A CA 1
ATOM 662 C C . ARG A 1 80 ? 8.576 -0.905 0.278 1.00 98.25 80 ARG A C 1
ATOM 664 O O . ARG A 1 80 ? 8.191 -1.289 1.383 1.00 98.25 80 ARG A O 1
ATOM 671 N N . VAL A 1 81 ? 8.446 0.361 -0.111 1.00 97.88 81 VAL A N 1
ATOM 672 C CA . VAL A 1 81 ? 7.760 1.375 0.702 1.00 97.88 81 VAL A CA 1
ATOM 673 C C . VAL A 1 81 ? 6.278 1.018 0.845 1.00 97.88 81 VAL A C 1
ATOM 675 O O . VAL A 1 81 ? 5.747 1.037 1.954 1.00 97.88 81 VAL A O 1
ATOM 678 N N . THR A 1 82 ? 5.634 0.600 -0.244 1.00 98.31 82 THR A N 1
ATOM 679 C CA . THR A 1 82 ? 4.233 0.159 -0.239 1.00 98.31 82 THR A CA 1
ATOM 680 C C . THR A 1 82 ? 4.043 -1.091 0.626 1.00 98.31 82 THR A C 1
ATOM 682 O O . THR A 1 82 ? 3.109 -1.137 1.425 1.00 98.31 82 THR A O 1
ATOM 685 N N . GLU A 1 83 ? 4.963 -2.062 0.556 1.00 98.38 83 GLU A N 1
ATOM 686 C CA . GLU A 1 83 ? 4.971 -3.229 1.451 1.00 98.38 83 GLU A CA 1
ATOM 687 C C . GLU A 1 83 ? 5.034 -2.808 2.930 1.00 98.38 83 GLU A C 1
ATOM 689 O O . GLU A 1 83 ? 4.316 -3.346 3.773 1.00 98.38 83 GLU A O 1
ATOM 694 N N . THR A 1 84 ? 5.858 -1.808 3.252 1.00 97.88 84 THR A N 1
ATOM 695 C CA . THR A 1 84 ? 5.997 -1.292 4.623 1.00 97.88 84 THR A CA 1
ATOM 696 C C . THR A 1 84 ? 4.684 -0.683 5.121 1.00 97.88 84 THR A C 1
ATOM 698 O O . THR A 1 84 ? 4.263 -0.971 6.240 1.00 97.88 84 THR A O 1
ATOM 701 N N . PHE A 1 85 ? 3.993 0.107 4.293 1.00 97.69 85 PHE A N 1
ATOM 702 C CA . PHE A 1 85 ? 2.677 0.648 4.650 1.00 97.69 85 PHE A CA 1
ATOM 703 C C . PHE A 1 85 ? 1.630 -0.446 4.847 1.00 97.69 85 PHE A C 1
ATOM 705 O O . PHE A 1 85 ? 0.863 -0.385 5.808 1.00 97.69 85 PHE A O 1
ATOM 712 N N . LEU A 1 86 ? 1.631 -1.465 3.983 1.00 98.06 86 LEU A N 1
ATOM 713 C CA . LEU A 1 86 ? 0.734 -2.608 4.110 1.00 98.06 86 LEU A CA 1
ATOM 714 C C . LEU A 1 86 ? 0.946 -3.332 5.444 1.00 98.06 86 LEU A C 1
ATOM 716 O O . LEU A 1 86 ? -0.015 -3.580 6.169 1.00 98.06 86 LEU A O 1
ATOM 720 N N . ARG A 1 87 ? 2.204 -3.625 5.793 1.00 96.50 87 ARG A N 1
ATOM 721 C CA . ARG A 1 87 ? 2.561 -4.270 7.065 1.00 96.50 87 ARG A CA 1
ATOM 722 C C . ARG A 1 87 ? 2.145 -3.427 8.263 1.00 96.50 87 ARG A C 1
ATOM 724 O O . ARG A 1 87 ? 1.513 -3.954 9.166 1.00 96.50 87 ARG A O 1
ATOM 731 N N . ASN A 1 88 ? 2.427 -2.125 8.246 1.00 94.19 88 ASN A N 1
ATOM 732 C CA . ASN A 1 88 ? 2.057 -1.228 9.342 1.00 94.19 88 ASN A CA 1
ATOM 733 C C . ASN A 1 88 ? 0.540 -1.184 9.572 1.00 94.19 88 ASN A C 1
ATOM 735 O O . ASN A 1 88 ? 0.098 -1.150 10.718 1.00 94.19 88 ASN A O 1
ATOM 739 N N . LEU A 1 89 ? -0.258 -1.206 8.499 1.00 95.50 89 LEU A N 1
ATOM 740 C CA . LEU A 1 89 ? -1.714 -1.282 8.597 1.00 95.50 89 LEU A CA 1
ATOM 741 C C . LEU A 1 89 ? -2.166 -2.605 9.230 1.00 95.50 89 LEU A C 1
ATOM 743 O O . LEU A 1 89 ? -2.972 -2.584 10.156 1.00 95.50 89 LEU A O 1
ATOM 747 N N . LEU A 1 90 ? -1.644 -3.740 8.753 1.00 95.12 90 LEU A N 1
ATOM 748 C CA . LEU A 1 90 ? -2.017 -5.067 9.256 1.00 95.12 90 LEU A CA 1
ATOM 749 C C . LEU A 1 90 ? -1.607 -5.259 10.718 1.00 95.12 90 LEU A C 1
ATOM 751 O O . LEU A 1 90 ? -2.452 -5.608 11.532 1.00 95.12 90 LEU A O 1
ATOM 755 N N . THR A 1 91 ? -0.359 -4.944 11.068 1.00 91.81 91 THR A N 1
ATOM 756 C CA . THR A 1 91 ? 0.130 -5.011 12.452 1.00 91.81 91 THR A CA 1
ATOM 757 C C . THR A 1 91 ? -0.660 -4.078 13.364 1.00 91.81 91 THR A C 1
ATOM 759 O O . THR A 1 91 ? -1.044 -4.475 14.457 1.00 91.81 91 THR A O 1
ATOM 762 N N . GLY A 1 92 ? -0.984 -2.864 12.903 1.00 89.88 92 GLY A N 1
ATOM 763 C CA . GLY A 1 92 ? -1.838 -1.954 13.661 1.00 89.88 92 GLY A CA 1
ATOM 764 C C . GLY A 1 92 ? -3.205 -2.565 13.976 1.00 89.88 92 GLY A C 1
ATOM 765 O O . GLY A 1 92 ? -3.669 -2.469 15.107 1.00 89.88 92 GLY A O 1
ATOM 766 N N . VAL A 1 93 ? -3.837 -3.221 13.000 1.00 89.19 93 VAL A N 1
ATOM 767 C CA . VAL A 1 93 ? -5.123 -3.911 13.194 1.00 89.19 93 VAL A CA 1
ATOM 768 C C . VAL A 1 93 ? -4.987 -5.134 14.113 1.00 89.19 93 VAL A C 1
ATOM 770 O O . VAL A 1 93 ? -5.868 -5.354 14.941 1.00 89.19 93 VAL A O 1
ATOM 773 N N . GLU A 1 94 ? -3.908 -5.911 13.998 1.00 88.00 94 GLU A N 1
ATOM 774 C CA . GLU A 1 94 ? -3.658 -7.119 14.802 1.00 88.00 94 GLU A CA 1
ATOM 775 C C . GLU A 1 94 ? -3.377 -6.810 16.281 1.00 88.00 94 GLU A C 1
ATOM 777 O O . GLU A 1 94 ? -3.942 -7.462 17.160 1.00 88.00 94 GLU A O 1
ATOM 782 N N . ASP A 1 95 ? -2.559 -5.794 16.564 1.00 85.38 95 ASP A N 1
ATOM 783 C CA . ASP A 1 95 ? -2.134 -5.445 17.928 1.00 85.38 95 ASP A CA 1
ATOM 784 C C . ASP A 1 95 ? -3.187 -4.624 18.698 1.00 85.38 95 ASP A C 1
ATOM 786 O O . ASP A 1 95 ? -3.027 -4.332 19.888 1.00 85.38 95 ASP A O 1
ATOM 790 N N . GLY A 1 96 ? -4.278 -4.246 18.026 1.00 73.56 96 GLY A N 1
ATOM 791 C CA . GLY A 1 96 ? -5.205 -3.228 18.494 1.00 73.56 96 GLY A CA 1
ATOM 792 C C . GLY A 1 96 ? -4.526 -1.865 18.416 1.00 73.56 96 GLY A C 1
ATOM 793 O O . GLY A 1 96 ? -3.745 -1.498 19.287 1.00 73.56 96 GLY A O 1
ATOM 794 N N . LEU A 1 97 ? -4.853 -1.103 17.373 1.00 68.31 97 LEU A N 1
ATOM 795 C CA . LEU A 1 97 ? -4.311 0.207 16.969 1.00 68.31 97 LEU A CA 1
ATOM 796 C C . LEU A 1 97 ? -4.021 1.200 18.116 1.00 68.31 97 LEU A C 1
ATOM 798 O O . LEU A 1 97 ? -3.204 2.107 17.963 1.00 68.31 97 LEU A O 1
ATOM 802 N N . THR A 1 98 ? -4.701 1.064 19.259 1.00 66.75 98 THR A N 1
ATOM 803 C CA . THR A 1 98 ? -4.518 1.890 20.464 1.00 66.75 98 THR A CA 1
ATOM 804 C C . THR A 1 98 ? -4.354 1.093 21.763 1.00 66.75 98 THR A C 1
ATOM 806 O O . THR A 1 98 ? -4.604 1.637 22.839 1.00 66.75 98 THR A O 1
ATOM 809 N N . SER A 1 99 ? -3.976 -0.184 21.706 1.00 58.03 99 SER A N 1
ATOM 810 C CA . SER A 1 99 ? -3.856 -1.053 22.877 1.00 58.03 99 SER A CA 1
ATOM 811 C C . SER A 1 99 ? -2.688 -0.620 23.770 1.00 58.03 99 SER A C 1
ATOM 813 O O . SER A 1 99 ? -1.574 -1.130 23.706 1.00 58.03 99 SER A O 1
ATOM 815 N N . THR A 1 100 ? -2.949 0.325 24.671 1.00 51.44 100 THR A N 1
ATOM 816 C CA . THR A 1 100 ? -2.367 0.262 26.008 1.00 51.44 100 THR A CA 1
ATOM 817 C C . THR A 1 100 ? -3.161 -0.796 26.760 1.00 51.44 100 THR A C 1
ATOM 819 O O . THR A 1 100 ? -4.214 -0.486 27.318 1.00 51.44 100 THR A O 1
ATOM 822 N N . ALA A 1 101 ? -2.703 -2.046 26.755 1.00 41.94 101 ALA A N 1
ATOM 823 C CA . ALA A 1 101 ? -3.218 -3.028 27.699 1.00 41.94 101 ALA A CA 1
ATOM 824 C C . ALA A 1 101 ? -3.005 -2.475 29.126 1.00 41.94 101 ALA A C 1
ATOM 826 O O . ALA A 1 101 ? -1.855 -2.224 29.500 1.00 41.94 101 ALA A O 1
ATOM 827 N N . PRO A 1 102 ? -4.053 -2.249 29.940 1.00 43.28 102 PRO A N 1
ATOM 828 C CA . PRO A 1 102 ? -3.857 -2.056 31.364 1.00 43.28 102 PRO A CA 1
ATOM 829 C C . PRO A 1 102 ? -3.523 -3.435 31.930 1.00 43.28 102 PRO A C 1
ATOM 831 O O . PRO A 1 102 ? -4.373 -4.327 31.932 1.00 43.28 102 PRO A O 1
ATOM 834 N N . LEU A 1 103 ? -2.282 -3.632 32.375 1.00 45.44 103 LEU A N 1
ATOM 835 C CA . LEU A 1 103 ? -1.975 -4.763 33.242 1.00 45.44 103 LEU A CA 1
ATOM 836 C C . LEU A 1 103 ? -2.644 -4.482 34.593 1.00 45.44 103 LEU A C 1
ATOM 838 O O . LEU A 1 103 ? -2.223 -3.582 35.321 1.00 45.44 103 LEU A O 1
ATOM 842 N N . LEU A 1 104 ? -3.735 -5.208 34.846 1.00 41.19 104 LEU A N 1
ATOM 843 C CA . LEU A 1 104 ? -4.219 -5.513 36.192 1.00 41.19 104 LEU A CA 1
ATOM 844 C C . LEU A 1 104 ? -3.117 -6.205 37.003 1.00 41.19 104 LEU A C 1
ATOM 846 O O . LEU A 1 104 ? -2.378 -7.020 36.402 1.00 41.19 104 LEU A O 1
#

Radius of gyration: 17.14 Å; chains: 1; bounding box: 38×23×61 Å

Sequence (104 aa):
HGESSWIDVQFLNTATEQLIECRRVLKYTYAFGYYLPPGKEKNLFEYLQENLEKNAEHLTGLSEMPLDRMNRSEIINYTRVTETFLRNLLTGVEDGLTSTAPLL

pLDDT: mean 89.07, std 15.38, range [41.19, 98.69]